Protein AF-A0A2J8REV8-F1 (afdb_monomer)

Foldseek 3Di:
DFLVVVQPDCVAQVVVVRGGHDSVVVVVVQVVCVVVQQKDQPDPVSGDIDGHPDHLQVVLVQLVVLCVVVVVVPPDDDPCCSAPNPSCPVPPSHVPDPVSPVSSNVND

InterPro domains:
  IPR008570 ESCRT-II complex, Vps25 subunit [PF05871] (5-97)
  IPR008570 ESCRT-II complex, Vps25 subunit [PTHR13149] (5-108)
  IPR014041 ESCRT-II complex, Vps25 subunit, N-terminal winged helix [G3DSA:1.10.10.570] (1-51)
  IPR036388 Winged helix-like DNA-binding domain superfamily [G3DSA:1.10.10.10] (52-108)
  IPR036390 Winged helix DNA-binding domain superfamily [SSF46785] (6-59)
  IPR036390 Winged helix DNA-binding domain superfamily [SSF46785] (54-108)

Nearest PDB structures (foldseek):
  3cuq-assembly1_C  TM=9.444E-01  e=9.728E-15  Homo sapiens
  2zme-assembly1_C  TM=9.789E-01  e=2.436E-06  Homo sapiens
  7pb9-assembly1_A  TM=6.330E-01  e=1.443E-02  Candidatus Odinarchaeum yellowstonii
  6kta-assembly1_A  TM=3.983E-01  e=1.787E+00  Halalkalibacterium halodurans C-125

Structure (mmCIF, N/CA/C/O backbone):
data_AF-A0A2J8REV8-F1
#
_entry.id   AF-A0A2J8REV8-F1
#
loop_
_atom_site.group_PDB
_atom_site.id
_atom_site.type_symbol
_atom_site.label_atom_id
_atom_site.label_alt_id
_atom_site.label_comp_id
_atom_site.label_asym_id
_atom_site.label_entity_id
_atom_site.label_seq_id
_atom_site.pdbx_PDB_ins_code
_atom_site.Cartn_x
_atom_site.Cartn_y
_atom_site.Cartn_z
_atom_site.occupancy
_atom_site.B_iso_or_equiv
_atom_site.auth_seq_id
_atom_site.auth_comp_id
_atom_site.auth_asym_id
_atom_site.auth_atom_id
_atom_site.pdbx_PDB_model_num
ATOM 1 N N . MET A 1 1 ? -2.648 7.420 9.336 1.00 88.50 1 MET A N 1
ATOM 2 C CA . MET A 1 1 ? -3.835 7.581 10.206 1.00 88.50 1 MET A CA 1
ATOM 3 C C . MET A 1 1 ? -3.555 6.886 11.525 1.00 88.50 1 MET A C 1
ATOM 5 O O . MET A 1 1 ? -2.893 5.850 11.514 1.00 88.50 1 MET A O 1
ATOM 9 N N . THR A 1 2 ? -4.011 7.443 12.642 1.00 93.06 2 THR A N 1
ATOM 10 C CA . THR A 1 2 ? -3.896 6.803 13.961 1.00 93.06 2 THR A CA 1
ATOM 11 C C . THR A 1 2 ? -5.177 6.067 14.346 1.00 93.06 2 THR A C 1
ATOM 13 O O . THR A 1 2 ? -6.259 6.354 13.833 1.00 93.06 2 THR A O 1
ATOM 16 N N . VAL A 1 3 ? -5.080 5.114 15.277 1.00 92.06 3 VAL A N 1
ATOM 17 C CA . VAL A 1 3 ? -6.257 4.400 15.809 1.00 92.06 3 VAL A CA 1
ATOM 18 C C . VAL A 1 3 ? -7.234 5.365 16.490 1.00 92.06 3 VAL A C 1
ATOM 20 O O . VAL A 1 3 ? -8.444 5.202 16.352 1.00 92.06 3 VAL A O 1
ATOM 23 N N . MET A 1 4 ? -6.724 6.400 17.163 1.00 91.94 4 MET A N 1
ATOM 24 C CA . MET A 1 4 ? -7.551 7.422 17.813 1.00 91.94 4 MET A CA 1
ATOM 25 C C . MET A 1 4 ? -8.297 8.284 16.788 1.00 91.94 4 MET A C 1
ATOM 27 O O . MET A 1 4 ? -9.503 8.474 16.912 1.00 91.94 4 MET A O 1
ATOM 31 N N . GLU A 1 5 ? -7.612 8.735 15.732 1.00 92.81 5 GLU A N 1
ATOM 32 C CA . GLU A 1 5 ? -8.250 9.452 14.617 1.00 92.81 5 GLU A CA 1
ATOM 33 C C . GLU A 1 5 ? -9.322 8.595 13.937 1.00 92.81 5 GLU A C 1
ATOM 35 O O . GLU A 1 5 ? -10.425 9.069 13.665 1.00 92.81 5 GLU A O 1
ATOM 40 N N . ALA A 1 6 ? -9.026 7.313 13.703 1.00 92.50 6 ALA A N 1
ATOM 41 C CA . ALA A 1 6 ? -9.989 6.384 13.132 1.00 92.50 6 ALA A CA 1
ATOM 42 C C . ALA A 1 6 ? -11.227 6.252 14.029 1.00 92.50 6 ALA A C 1
ATOM 44 O O . ALA A 1 6 ? -12.347 6.264 13.521 1.00 92.50 6 ALA A O 1
ATOM 45 N N . GLN A 1 7 ? -11.055 6.195 15.351 1.00 94.06 7 GLN A N 1
ATOM 46 C CA . GLN A 1 7 ? -12.166 6.079 16.292 1.00 94.06 7 GLN A CA 1
ATOM 47 C C . GLN A 1 7 ? -13.157 7.247 16.199 1.00 94.06 7 GLN A C 1
ATOM 49 O O . GLN A 1 7 ? -14.353 7.033 16.381 1.00 94.06 7 GLN A O 1
ATOM 54 N N . GLU A 1 8 ? -12.687 8.463 15.913 1.00 93.31 8 GLU A N 1
ATOM 55 C CA . GLU A 1 8 ? -13.555 9.633 15.716 1.00 93.31 8 GLU A CA 1
ATOM 56 C C . GLU A 1 8 ? -14.157 9.719 14.312 1.00 93.31 8 GLU A C 1
ATOM 58 O O . GLU A 1 8 ? -15.094 10.487 14.084 1.00 93.31 8 GLU A O 1
ATOM 63 N N . SER A 1 9 ? -13.651 8.931 13.363 1.00 93.69 9 SER A N 1
ATOM 64 C CA . SER A 1 9 ? -14.134 8.957 11.987 1.00 93.69 9 SER A CA 1
ATOM 65 C C . SER A 1 9 ? -15.583 8.451 11.877 1.00 93.69 9 SER A C 1
ATOM 67 O O . SER A 1 9 ? -15.992 7.564 12.633 1.00 93.69 9 SER A O 1
ATOM 69 N N . PRO A 1 10 ? -16.352 8.910 10.871 1.00 94.31 10 PRO A N 1
ATOM 70 C CA . PRO A 1 10 ? -17.709 8.417 10.618 1.00 94.31 10 PRO A CA 1
ATOM 71 C C . PRO A 1 10 ? -17.812 6.901 10.385 1.00 94.31 10 PRO A C 1
ATOM 73 O O . PRO A 1 10 ? -18.900 6.341 10.502 1.00 94.31 10 PRO A O 1
ATOM 76 N N . LEU A 1 11 ? -16.697 6.233 10.054 1.00 93.25 11 LEU A N 1
ATOM 77 C CA . LEU A 1 11 ? -16.638 4.779 9.878 1.00 93.25 11 LEU A CA 1
ATOM 78 C C . LEU A 1 11 ? -16.841 4.031 11.201 1.00 93.25 11 LEU A C 1
ATOM 80 O O . LEU A 1 11 ? -17.453 2.965 11.213 1.00 93.25 11 LEU A O 1
ATOM 84 N N . PHE A 1 12 ? -16.346 4.591 12.308 1.00 94.94 12 PHE A N 1
ATOM 85 C CA . PHE A 1 12 ? -16.378 3.959 13.629 1.00 94.94 12 PHE A CA 1
ATOM 86 C C . PHE A 1 12 ? -17.175 4.757 14.673 1.00 94.94 12 PHE A C 1
ATOM 88 O O . PHE A 1 12 ? -17.487 4.219 15.736 1.00 94.94 12 PHE A O 1
ATOM 95 N N . ASN A 1 13 ? -17.568 5.995 14.365 1.00 95.75 13 ASN A N 1
ATOM 96 C CA . ASN A 1 13 ? -18.407 6.848 15.200 1.00 95.75 13 ASN A CA 1
ATOM 97 C C . ASN A 1 13 ? -19.660 7.306 14.442 1.00 95.75 13 ASN A C 1
ATOM 99 O O . ASN A 1 13 ? -19.626 8.198 13.593 1.00 95.75 13 ASN A O 1
ATOM 103 N N . ASN A 1 14 ? -20.800 6.717 14.790 1.00 95.56 14 ASN A N 1
ATOM 104 C CA . ASN A 1 14 ? -22.096 7.112 14.269 1.00 95.56 14 ASN A CA 1
ATOM 105 C C . ASN A 1 14 ? -22.803 8.051 15.256 1.00 95.56 14 ASN A C 1
ATOM 107 O O . ASN A 1 14 ? -23.535 7.615 16.149 1.00 95.56 14 ASN A O 1
ATOM 111 N N . VAL A 1 15 ? -22.634 9.357 15.037 1.00 93.69 15 VAL A N 1
ATOM 112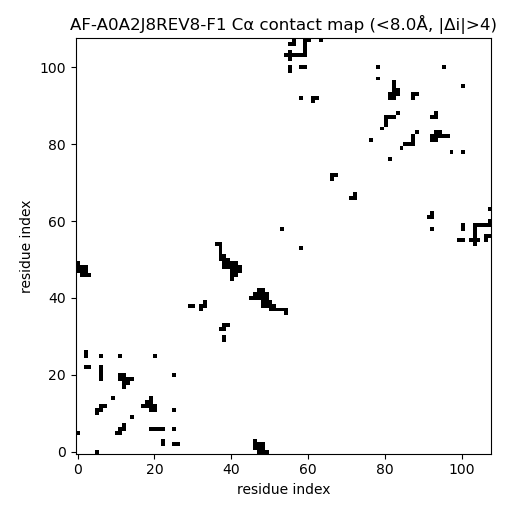 C CA . VAL A 1 15 ? -23.231 10.419 15.867 1.00 93.69 15 VAL A CA 1
ATOM 113 C 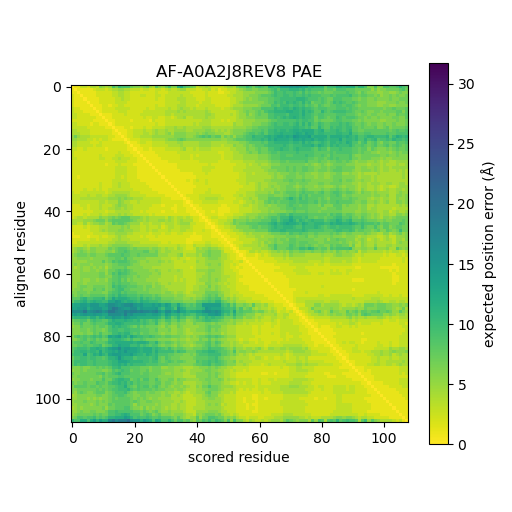C . VAL A 1 15 ? -24.765 10.388 15.833 1.00 93.69 15 VAL A C 1
ATOM 115 O O . VAL A 1 15 ? -25.402 10.628 16.856 1.00 93.69 15 VAL A O 1
ATOM 118 N N . LYS A 1 16 ? -25.376 10.030 14.692 1.00 95.50 16 LYS A N 1
ATOM 119 C CA . LYS A 1 16 ? -26.845 9.966 14.544 1.00 95.50 16 LYS A CA 1
ATOM 120 C C . LYS A 1 16 ? -27.469 8.889 15.431 1.00 95.50 1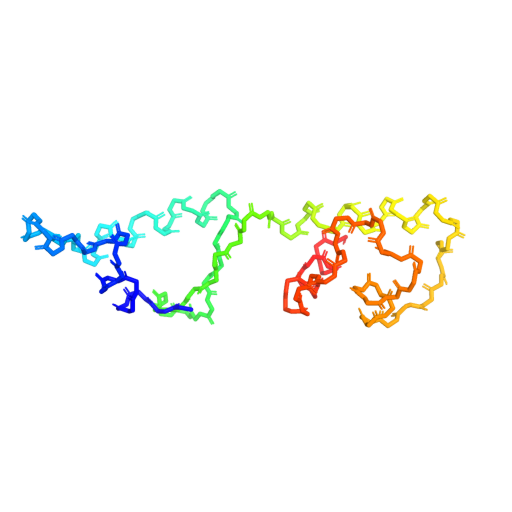6 LYS A C 1
ATOM 122 O O . LYS A 1 16 ? -28.568 9.078 15.937 1.00 95.50 16 LYS A O 1
ATOM 127 N N . LEU A 1 17 ? -26.768 7.769 15.605 1.00 94.50 17 LEU A N 1
ATOM 128 C CA . LEU A 1 17 ? -27.194 6.662 16.464 1.00 94.50 17 LEU A CA 1
ATOM 129 C C . LEU A 1 17 ? -26.602 6.740 17.876 1.00 94.50 17 LEU A C 1
ATOM 131 O O . LEU A 1 17 ? -26.871 5.849 18.677 1.00 94.50 17 LEU A O 1
ATOM 135 N N . GLN A 1 18 ? -25.783 7.759 18.165 1.00 92.88 18 GLN A N 1
ATOM 136 C CA . GLN A 1 18 ? -25.015 7.891 19.407 1.00 92.88 18 GLN A CA 1
ATOM 137 C C . GLN A 1 18 ? -24.241 6.610 19.755 1.00 92.88 18 GLN A C 1
ATOM 139 O O . GLN A 1 18 ? -24.204 6.166 20.903 1.00 92.88 18 GLN A O 1
ATOM 144 N N . ARG A 1 19 ? -23.640 5.979 18.740 1.00 94.94 19 ARG A N 1
ATOM 145 C CA . ARG A 1 19 ? -22.866 4.745 18.897 1.00 94.94 19 ARG A CA 1
ATOM 146 C C . ARG A 1 19 ? -21.478 4.908 18.318 1.00 94.94 19 ARG A C 1
ATOM 148 O O . ARG A 1 19 ? -21.321 5.336 17.179 1.00 94.94 19 ARG A O 1
ATOM 155 N N . LYS A 1 20 ? -20.490 4.479 19.093 1.00 94.69 20 LYS A N 1
ATOM 156 C CA . LYS A 1 20 ? -19.079 4.508 18.734 1.00 94.69 20 LYS A CA 1
ATOM 157 C C . LYS A 1 20 ? -18.457 3.152 19.026 1.00 94.69 20 LYS A C 1
ATOM 159 O O . LYS A 1 20 ? -18.748 2.550 20.059 1.00 94.69 20 LYS A O 1
ATOM 164 N N . LEU A 1 21 ? -17.637 2.665 18.103 1.00 95.25 21 LEU A N 1
ATOM 165 C CA . LEU A 1 21 ? -16.943 1.399 18.265 1.00 95.25 21 LEU A CA 1
ATOM 166 C C . LEU A 1 21 ? -15.777 1.573 19.265 1.00 95.25 21 LEU A C 1
ATOM 168 O O . LEU A 1 21 ? -15.006 2.535 19.142 1.00 95.25 21 LEU A O 1
ATOM 172 N N . PRO A 1 22 ? -15.627 0.682 20.263 1.00 94.81 22 PRO A N 1
ATOM 173 C CA . PRO A 1 22 ? -14.487 0.714 21.176 1.00 94.81 22 PRO A CA 1
ATOM 174 C C . PRO A 1 22 ? -13.157 0.517 20.440 1.00 94.81 22 PRO A C 1
ATOM 176 O O . PRO A 1 22 ? -13.102 -0.167 19.413 1.00 94.81 22 PRO A O 1
ATOM 179 N N . VAL A 1 23 ? -12.080 1.086 20.986 1.00 93.06 23 VAL A N 1
ATOM 180 C CA . VAL A 1 23 ? -10.733 1.024 20.389 1.00 93.06 23 VAL A CA 1
ATOM 181 C C . VAL A 1 23 ? -10.277 -0.422 20.207 1.00 93.06 23 VAL A C 1
ATOM 183 O O . VAL A 1 23 ? -9.728 -0.771 19.166 1.00 93.06 23 VAL A O 1
ATOM 186 N N . GLU A 1 24 ? -10.566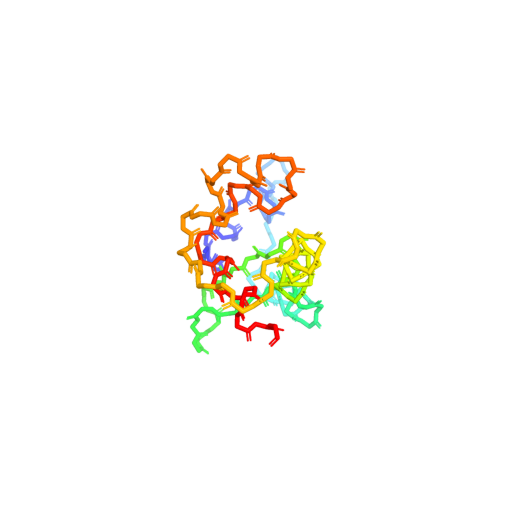 -1.284 21.177 1.00 93.25 24 GLU A N 1
ATOM 187 C CA . GLU A 1 24 ? -10.195 -2.700 21.169 1.00 93.25 24 GLU A CA 1
ATOM 188 C C . GLU A 1 24 ? -10.841 -3.428 19.984 1.00 93.25 24 GLU A C 1
ATOM 190 O O . GLU A 1 24 ? -10.207 -4.236 19.312 1.00 93.25 24 GLU A O 1
ATOM 195 N N . SER A 1 25 ? -12.097 -3.094 19.675 1.00 94.94 25 SER A N 1
ATOM 196 C CA . SER A 1 25 ? -12.814 -3.667 18.532 1.00 94.94 25 SER A CA 1
ATOM 197 C C . SER A 1 25 ? -12.270 -3.153 17.198 1.00 94.94 25 SER A C 1
ATOM 199 O O . SER A 1 25 ? -12.149 -3.926 16.250 1.00 94.94 25 SER A O 1
ATOM 201 N N . ILE A 1 26 ? -11.885 -1.874 17.121 1.00 94.50 26 ILE A N 1
ATOM 202 C CA . ILE A 1 26 ? -11.210 -1.321 15.937 1.00 94.50 26 ILE A CA 1
ATOM 203 C C . ILE A 1 26 ? -9.877 -2.035 15.712 1.00 94.50 26 ILE A C 1
ATOM 205 O O . ILE A 1 26 ? -9.587 -2.437 14.589 1.00 94.50 26 ILE A O 1
ATOM 209 N N . GLN A 1 27 ? -9.088 -2.259 16.765 1.00 93.69 27 GLN A N 1
ATOM 210 C CA . GLN A 1 27 ? -7.817 -2.977 16.656 1.00 93.69 27 GLN A CA 1
ATOM 211 C C . GLN A 1 27 ? -7.990 -4.396 16.104 1.00 93.69 27 GLN A C 1
ATOM 213 O O . GLN A 1 27 ? -7.175 -4.821 15.289 1.00 93.69 27 GLN A O 1
ATOM 218 N N . ILE A 1 28 ? -9.063 -5.102 16.478 1.00 95.12 28 ILE A N 1
ATOM 219 C CA . ILE A 1 28 ? -9.385 -6.416 15.899 1.00 95.12 28 ILE A CA 1
ATOM 220 C C . ILE A 1 28 ? -9.614 -6.291 14.387 1.00 95.12 28 ILE A C 1
ATOM 222 O O . ILE A 1 28 ? -9.025 -7.046 13.617 1.00 95.12 28 ILE A O 1
ATOM 226 N N . VAL A 1 29 ? -10.413 -5.314 13.944 1.00 94.88 29 VAL A N 1
ATOM 227 C CA . VAL A 1 29 ? -10.666 -5.078 12.510 1.00 94.88 29 VAL A CA 1
ATOM 228 C C . VAL A 1 29 ? -9.370 -4.758 11.759 1.00 94.88 29 VAL A C 1
ATOM 230 O O . VAL A 1 29 ? -9.122 -5.323 10.693 1.00 94.88 29 VAL A O 1
ATOM 233 N N . LEU A 1 30 ? -8.525 -3.885 12.312 1.00 94.50 30 LEU A N 1
ATOM 234 C CA . LEU A 1 30 ? -7.248 -3.506 11.700 1.00 94.50 30 LEU A CA 1
ATOM 235 C C . LEU A 1 30 ? -6.272 -4.690 11.628 1.00 94.50 30 LEU A C 1
ATOM 237 O O . LEU A 1 30 ? -5.578 -4.856 10.626 1.00 94.50 30 LEU A O 1
ATOM 241 N N . GLU A 1 31 ? -6.238 -5.548 12.647 1.00 94.19 31 GLU A N 1
ATOM 242 C CA . GLU A 1 31 ? -5.403 -6.750 12.635 1.00 94.19 31 GLU A CA 1
ATOM 243 C C . GLU A 1 31 ? -5.889 -7.768 11.590 1.00 94.19 31 GLU A C 1
ATOM 245 O O . GLU A 1 31 ? -5.068 -8.379 10.906 1.00 94.19 31 GLU A O 1
ATOM 250 N N . GLU A 1 32 ? -7.202 -7.905 11.388 1.00 95.06 32 GLU A N 1
ATOM 251 C CA . GLU A 1 32 ? -7.745 -8.717 10.292 1.00 95.06 32 GLU A CA 1
ATOM 252 C C . GLU A 1 32 ? -7.402 -8.134 8.911 1.00 95.06 32 GLU A C 1
ATOM 254 O O . GLU A 1 32 ? -7.044 -8.885 8.000 1.00 95.06 32 GLU A O 1
ATOM 259 N N . LEU A 1 33 ? -7.432 -6.806 8.743 1.00 93.25 33 LEU A N 1
ATOM 260 C CA . LEU A 1 33 ? -6.963 -6.159 7.509 1.00 93.25 33 LEU A CA 1
ATOM 261 C C . LEU A 1 33 ? -5.471 -6.405 7.268 1.00 93.25 33 LEU A C 1
ATOM 263 O O . LEU A 1 33 ? -5.076 -6.694 6.136 1.00 93.25 33 LEU A O 1
ATOM 267 N N . ARG A 1 34 ? -4.652 -6.365 8.325 1.00 93.00 34 ARG A N 1
ATOM 268 C CA . ARG A 1 34 ? -3.217 -6.661 8.243 1.00 93.00 34 ARG A CA 1
ATOM 269 C C . ARG A 1 34 ? -2.969 -8.097 7.794 1.00 93.00 34 ARG A C 1
ATOM 271 O O . ARG A 1 34 ? -2.145 -8.325 6.916 1.00 93.00 34 ARG A O 1
ATOM 278 N N . LYS A 1 35 ? -3.695 -9.072 8.354 1.00 92.31 35 LYS A N 1
ATOM 279 C CA . LYS A 1 35 ? -3.593 -10.489 7.947 1.00 92.31 35 LYS A CA 1
ATOM 280 C C . LYS A 1 35 ? -3.938 -10.701 6.473 1.00 92.31 35 LYS A C 1
ATOM 282 O O . LYS A 1 35 ? -3.373 -11.589 5.846 1.00 92.31 35 LYS A O 1
ATOM 287 N N . LYS A 1 36 ? -4.845 -9.889 5.927 1.00 89.94 36 LYS A N 1
ATOM 288 C CA . LYS A 1 36 ? -5.206 -9.906 4.502 1.00 89.94 36 LYS A CA 1
ATOM 289 C C . LYS A 1 36 ? -4.207 -9.166 3.602 1.00 89.94 36 LYS A C 1
ATOM 291 O O . LYS A 1 36 ? -4.318 -9.286 2.388 1.00 89.94 36 LYS A O 1
ATOM 296 N N . GLY A 1 37 ? -3.245 -8.438 4.174 1.00 86.88 37 GLY A N 1
ATOM 297 C CA . GLY A 1 37 ? -2.253 -7.645 3.438 1.00 86.88 37 GLY A CA 1
ATOM 298 C C . GLY A 1 37 ? -2.714 -6.230 3.071 1.00 86.88 37 GLY A C 1
ATOM 299 O O . GLY A 1 37 ? -1.997 -5.518 2.383 1.00 86.88 37 GLY A O 1
ATOM 300 N N . ASN A 1 38 ? -3.882 -5.794 3.548 1.00 90.12 38 ASN A N 1
ATOM 301 C CA . ASN A 1 38 ? -4.466 -4.491 3.195 1.00 90.12 38 ASN A CA 1
ATOM 302 C C . ASN A 1 38 ? -4.133 -3.395 4.220 1.00 90.12 38 ASN A C 1
ATOM 304 O O . ASN A 1 38 ? -4.651 -2.281 4.138 1.00 90.12 38 ASN A O 1
ATOM 308 N N . LEU A 1 39 ? -3.317 -3.718 5.225 1.00 93.31 39 LEU A N 1
ATOM 309 C CA . LEU A 1 39 ? -2.893 -2.781 6.254 1.00 93.31 39 LEU A CA 1
ATOM 310 C C . LEU A 1 39 ? -1.447 -3.035 6.664 1.00 93.31 39 LEU A C 1
ATOM 312 O O . LEU A 1 39 ? -1.052 -4.176 6.903 1.00 93.31 39 LEU A O 1
ATOM 316 N N . GLU A 1 40 ? -0.704 -1.947 6.832 1.00 91.06 40 GLU A N 1
ATOM 317 C CA . GLU A 1 40 ? 0.648 -1.934 7.383 1.00 91.06 40 GLU A CA 1
ATOM 318 C C . GLU A 1 40 ? 0.690 -1.058 8.640 1.00 91.06 40 GLU A C 1
ATOM 320 O O . GLU A 1 40 ? 0.180 0.066 8.652 1.00 91.06 40 GLU A O 1
ATOM 325 N N . TRP A 1 41 ? 1.295 -1.575 9.712 1.00 93.44 41 TRP A N 1
ATOM 326 C CA . TRP A 1 41 ? 1.574 -0.788 10.912 1.00 93.44 41 TRP A CA 1
ATOM 327 C C . TRP A 1 41 ? 2.830 0.052 10.687 1.00 93.44 41 TRP A C 1
ATOM 329 O O . TRP A 1 41 ? 3.878 -0.485 10.340 1.00 93.44 41 TRP A O 1
ATOM 339 N N . LEU A 1 42 ? 2.726 1.358 10.924 1.00 90.44 42 LEU A N 1
ATOM 340 C CA . LEU A 1 42 ? 3.826 2.310 10.732 1.00 90.44 42 LEU A CA 1
ATOM 341 C C . LEU A 1 42 ? 4.709 2.445 11.980 1.00 90.44 42 LEU A C 1
ATOM 343 O O . LEU A 1 42 ? 5.780 3.043 11.929 1.00 90.44 42 LEU A O 1
ATOM 347 N N . ASP A 1 43 ? 4.262 1.896 13.110 1.00 91.81 43 ASP A N 1
ATOM 348 C CA . ASP A 1 43 ? 4.981 1.908 14.375 1.00 91.81 43 ASP A CA 1
ATOM 349 C C . ASP A 1 43 ? 4.873 0.558 15.106 1.00 91.81 43 ASP A C 1
ATOM 351 O O . ASP A 1 43 ? 3.985 -0.263 14.864 1.00 91.81 43 ASP A O 1
ATOM 355 N N . LYS A 1 44 ? 5.813 0.312 16.028 1.00 88.81 44 LYS A N 1
ATOM 356 C CA . LYS A 1 44 ? 5.823 -0.911 16.853 1.00 88.81 44 LYS A CA 1
ATOM 357 C C . LYS A 1 44 ? 4.701 -0.923 17.893 1.00 88.81 44 LYS A C 1
ATOM 359 O O . LYS A 1 44 ? 4.321 -1.993 18.360 1.00 88.81 44 LYS A O 1
ATOM 364 N N . SER A 1 45 ? 4.196 0.254 18.262 1.00 91.19 45 SER A N 1
ATOM 365 C CA . SER A 1 45 ? 3.104 0.436 19.221 1.00 91.19 45 SER A CA 1
ATOM 366 C C . SER A 1 45 ? 1.723 0.139 18.635 1.00 91.19 45 SER A C 1
ATOM 368 O O . SER A 1 45 ? 0.752 0.145 19.388 1.00 91.19 45 SER A O 1
ATOM 370 N N . LYS A 1 46 ? 1.619 -0.136 17.327 1.00 89.94 46 LYS A N 1
ATOM 371 C CA . LYS A 1 46 ? 0.354 -0.312 16.601 1.00 89.94 46 LYS A CA 1
ATOM 372 C C . LYS A 1 46 ? -0.627 0.849 16.827 1.00 89.94 46 LYS A C 1
ATOM 374 O O . LYS A 1 46 ? -1.834 0.659 16.965 1.00 89.94 46 LYS A O 1
ATOM 379 N N . SER A 1 47 ? -0.098 2.067 16.895 1.00 91.44 47 SER A N 1
ATOM 380 C CA . SER A 1 47 ? -0.866 3.307 17.043 1.00 91.44 47 SER A CA 1
ATOM 381 C C . SER A 1 47 ? -1.183 3.966 15.706 1.00 91.44 47 SER A C 1
ATOM 383 O O . SER A 1 47 ? -2.230 4.603 15.586 1.00 91.44 47 SER A O 1
ATOM 385 N N . SER A 1 48 ? -0.320 3.782 14.708 1.00 93.31 48 SER A N 1
ATOM 386 C CA . SER A 1 48 ? -0.423 4.398 13.384 1.00 93.31 48 SER A CA 1
ATOM 387 C C . SER A 1 48 ? -0.346 3.348 12.291 1.00 93.31 48 SER A C 1
ATOM 389 O O . SER A 1 48 ? 0.460 2.419 12.352 1.00 93.31 48 SER A O 1
ATOM 391 N N . PHE A 1 49 ? -1.171 3.510 11.265 1.00 93.19 49 PHE A N 1
ATOM 392 C CA . PHE A 1 49 ? -1.281 2.548 10.178 1.00 93.19 49 PHE A CA 1
ATOM 393 C C . PHE A 1 49 ? -1.551 3.217 8.830 1.00 93.19 49 PHE A C 1
ATOM 395 O O . PHE A 1 49 ? -2.016 4.365 8.745 1.00 93.19 49 PHE A O 1
ATOM 402 N N . LEU A 1 50 ? -1.264 2.447 7.784 1.00 90.75 50 LEU A N 1
ATOM 403 C CA . LEU A 1 50 ? -1.565 2.725 6.387 1.00 90.75 50 LEU A CA 1
ATOM 404 C C . LEU A 1 50 ? -2.552 1.667 5.885 1.00 90.75 50 LEU A C 1
ATOM 406 O O . LEU A 1 50 ? -2.285 0.473 6.009 1.00 90.75 50 LEU A O 1
ATOM 410 N N . ILE A 1 51 ? -3.690 2.103 5.339 1.00 90.31 51 ILE A N 1
ATOM 411 C CA . ILE A 1 51 ? -4.637 1.222 4.642 1.00 90.31 51 ILE A CA 1
ATOM 412 C C . ILE A 1 51 ? -4.315 1.272 3.154 1.00 90.31 51 ILE A C 1
ATOM 414 O O . ILE A 1 51 ? -4.185 2.355 2.588 1.00 90.31 51 ILE A O 1
ATOM 418 N N . MET A 1 52 ? -4.241 0.102 2.532 1.00 87.88 52 MET A N 1
ATOM 419 C CA . MET A 1 52 ? -3.984 -0.061 1.108 1.00 87.88 52 MET A CA 1
ATOM 420 C C . MET A 1 52 ? -5.207 -0.712 0.465 1.00 87.88 52 MET A C 1
ATOM 422 O O . MET A 1 52 ? -5.682 -1.754 0.918 1.00 87.88 52 MET A O 1
ATOM 426 N N . TRP A 1 53 ? -5.745 -0.079 -0.577 1.00 83.62 53 TRP A N 1
ATOM 427 C CA . TRP A 1 53 ? -6.908 -0.596 -1.306 1.00 83.62 53 TRP A CA 1
ATOM 428 C C . TRP A 1 53 ? -6.543 -1.758 -2.237 1.00 83.62 53 TRP A C 1
ATOM 430 O O . TRP A 1 53 ? -7.366 -2.634 -2.493 1.00 83.62 53 TRP A O 1
ATOM 440 N N . ARG A 1 54 ? -5.290 -1.774 -2.693 1.00 86.69 54 ARG A N 1
ATOM 441 C CA . ARG A 1 54 ? -4.652 -2.841 -3.456 1.00 86.69 54 ARG A CA 1
ATOM 442 C C . ARG A 1 54 ? -3.281 -3.104 -2.861 1.00 86.69 54 ARG A C 1
ATOM 444 O O . ARG A 1 54 ? -2.629 -2.172 -2.387 1.00 86.69 54 ARG A O 1
ATOM 451 N N . ARG A 1 55 ? -2.868 -4.368 -2.849 1.00 88.25 55 ARG A N 1
ATOM 452 C CA . ARG A 1 55 ? -1.627 -4.767 -2.187 1.00 88.25 55 ARG A CA 1
ATOM 453 C C . ARG A 1 55 ? -0.404 -4.283 -2.976 1.00 88.25 55 ARG A C 1
ATOM 455 O O . ARG A 1 55 ? -0.461 -4.283 -4.210 1.00 88.25 55 ARG A O 1
ATOM 462 N N . PRO A 1 56 ? 0.703 -3.913 -2.310 1.00 90.00 56 PRO A N 1
ATOM 463 C CA . PRO A 1 56 ? 1.932 -3.512 -2.991 1.00 90.00 56 PRO A CA 1
ATOM 464 C C . PRO A 1 56 ? 2.429 -4.547 -4.008 1.00 90.00 56 PRO A C 1
ATOM 466 O O . PRO A 1 56 ? 2.835 -4.176 -5.103 1.00 90.00 56 PRO A O 1
ATOM 469 N N . GLU A 1 57 ? 2.308 -5.843 -3.713 1.00 90.88 57 GLU A N 1
ATOM 470 C CA . GLU A 1 57 ? 2.712 -6.927 -4.621 1.00 90.88 57 GLU A CA 1
ATOM 471 C C . GLU A 1 57 ? 1.911 -6.903 -5.934 1.00 90.88 57 GLU A C 1
ATOM 473 O O . GLU A 1 57 ? 2.425 -7.197 -7.014 1.00 90.88 57 GLU A O 1
ATOM 478 N N . GLU A 1 58 ? 0.626 -6.551 -5.857 1.00 91.81 58 GLU A N 1
ATOM 479 C CA . GLU A 1 58 ? -0.249 -6.473 -7.029 1.00 91.81 58 GLU A CA 1
ATOM 480 C C . GLU A 1 58 ? 0.081 -5.257 -7.891 1.00 91.81 58 GLU A C 1
ATOM 482 O O . GLU A 1 58 ? -0.033 -5.335 -9.115 1.00 91.81 58 GLU A O 1
ATOM 487 N N . TRP A 1 59 ? 0.509 -4.163 -7.260 1.00 93.56 59 TRP A N 1
ATOM 488 C CA . TRP A 1 59 ? 1.032 -2.994 -7.955 1.00 93.56 59 TRP A CA 1
ATOM 489 C C . TRP A 1 59 ? 2.365 -3.266 -8.625 1.00 93.56 59 TRP A C 1
ATOM 491 O O . TRP A 1 59 ? 2.512 -2.967 -9.807 1.00 93.56 59 TRP A O 1
ATOM 501 N N . GLY A 1 60 ? 3.301 -3.891 -7.906 1.00 93.56 60 GLY A N 1
ATOM 502 C CA . GLY A 1 60 ? 4.588 -4.292 -8.458 1.00 93.56 60 GLY A CA 1
ATOM 503 C C . GLY A 1 60 ? 4.370 -5.126 -9.714 1.00 93.56 60 GLY A C 1
ATOM 504 O O . GLY A 1 60 ? 4.871 -4.789 -10.785 1.00 93.56 60 GLY A O 1
ATOM 505 N N . LYS A 1 61 ? 3.504 -6.142 -9.635 1.00 94.19 61 LYS A N 1
ATOM 506 C CA . LYS A 1 61 ? 3.171 -6.981 -10.789 1.00 94.19 61 LYS A CA 1
ATOM 507 C C . LYS A 1 61 ? 2.672 -6.183 -11.999 1.00 94.19 61 LYS A C 1
ATOM 509 O O . LYS A 1 61 ? 3.100 -6.495 -13.106 1.00 94.19 61 LYS A O 1
ATOM 514 N N . LEU A 1 62 ? 1.799 -5.188 -11.814 1.00 94.38 62 LEU A N 1
ATOM 515 C CA . LEU A 1 62 ? 1.350 -4.335 -12.921 1.00 94.38 62 LEU A CA 1
ATO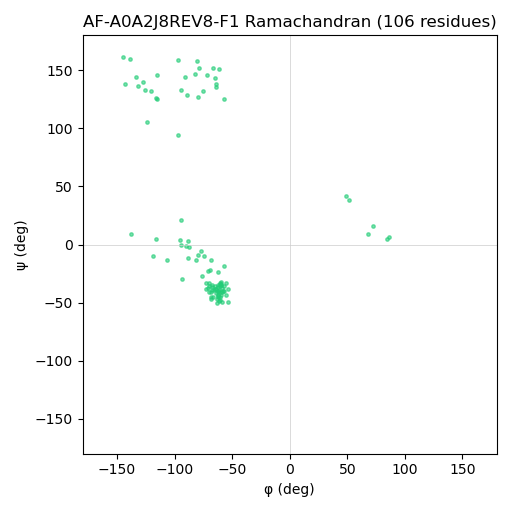M 516 C C . LEU A 1 62 ? 2.501 -3.536 -13.532 1.00 94.38 62 LEU A C 1
ATOM 518 O O . LEU A 1 62 ? 2.658 -3.537 -14.751 1.00 94.38 62 LEU A O 1
ATOM 522 N N . ILE A 1 63 ? 3.326 -2.913 -12.688 1.00 93.88 63 ILE A N 1
ATOM 523 C CA . ILE A 1 63 ? 4.482 -2.129 -13.131 1.00 93.88 63 ILE A CA 1
ATOM 524 C C . ILE A 1 63 ? 5.429 -3.021 -13.940 1.00 93.88 63 ILE A C 1
ATOM 526 O O . ILE A 1 63 ? 5.784 -2.694 -15.068 1.00 93.88 63 ILE A O 1
ATOM 530 N N . TYR A 1 64 ? 5.780 -4.200 -13.424 1.00 93.75 64 TYR A N 1
ATOM 531 C CA . TYR A 1 64 ? 6.667 -5.135 -14.119 1.00 93.75 64 TYR A CA 1
ATOM 532 C C . TYR A 1 64 ? 6.074 -5.663 -15.432 1.00 93.75 64 TYR A C 1
ATOM 534 O O . TYR A 1 64 ? 6.789 -5.821 -16.425 1.00 93.75 64 TYR A O 1
ATOM 542 N N . GLN A 1 65 ? 4.764 -5.926 -15.461 1.00 94.12 65 GLN A N 1
ATOM 543 C CA . GLN A 1 65 ? 4.063 -6.318 -16.684 1.00 94.12 65 GLN A CA 1
ATOM 544 C C . GLN A 1 65 ? 4.117 -5.217 -17.742 1.00 94.12 65 GLN A C 1
ATOM 546 O O . GLN A 1 65 ? 4.354 -5.531 -18.910 1.00 94.12 65 GLN A O 1
ATOM 551 N N . TRP A 1 66 ? 3.950 -3.953 -17.346 1.00 94.25 66 TRP A N 1
ATOM 552 C CA . TRP A 1 66 ? 4.104 -2.817 -18.248 1.00 94.25 66 TRP A CA 1
ATOM 553 C C . TRP A 1 66 ? 5.540 -2.705 -18.774 1.00 94.25 66 TRP A C 1
ATOM 555 O O . TRP A 1 66 ? 5.709 -2.716 -19.991 1.00 94.25 66 TRP A O 1
ATOM 565 N N . VAL A 1 67 ? 6.564 -2.731 -17.906 1.00 93.75 67 VAL A N 1
ATOM 566 C CA . VAL A 1 67 ? 7.987 -2.673 -18.323 1.00 93.75 67 VAL A CA 1
ATOM 567 C C . VAL A 1 67 ? 8.325 -3.808 -19.301 1.00 93.75 67 VAL A C 1
ATOM 569 O O . VAL A 1 67 ? 9.025 -3.617 -20.299 1.00 93.75 67 VAL A O 1
ATOM 572 N N . SER A 1 68 ? 7.786 -5.004 -19.051 1.00 93.19 68 SER A N 1
ATOM 573 C CA . SER A 1 68 ? 7.982 -6.156 -19.933 1.00 93.19 68 SER A CA 1
ATOM 574 C C . SER A 1 68 ? 7.280 -5.994 -21.282 1.00 93.19 68 SER A C 1
ATOM 576 O O . SER A 1 68 ? 7.855 -6.345 -22.312 1.00 93.19 68 SER A O 1
ATOM 578 N N . ARG A 1 69 ? 6.053 -5.457 -21.293 1.00 93.94 69 ARG A N 1
ATOM 579 C CA . ARG A 1 69 ? 5.274 -5.172 -22.510 1.00 93.94 69 ARG A CA 1
ATOM 580 C C . ARG A 1 69 ? 5.901 -4.059 -23.347 1.00 93.94 69 ARG A C 1
ATOM 582 O O . ARG A 1 69 ? 5.889 -4.167 -24.570 1.00 93.94 69 ARG A O 1
ATOM 589 N N . SER A 1 70 ? 6.429 -3.015 -22.711 1.00 90.62 70 SER A N 1
ATOM 590 C CA . SER A 1 70 ? 7.076 -1.887 -23.390 1.00 90.62 70 SER A CA 1
ATOM 591 C C . SER A 1 70 ? 8.463 -2.245 -23.936 1.00 90.62 70 SER A C 1
ATOM 593 O O . SER A 1 70 ? 9.039 -1.484 -24.711 1.00 90.62 70 SER A O 1
ATOM 595 N N . GLY A 1 71 ? 9.004 -3.414 -23.570 1.00 90.38 71 GLY A N 1
ATOM 596 C CA . GLY A 1 71 ? 10.330 -3.859 -23.995 1.00 90.38 71 GLY A CA 1
ATOM 597 C C . GLY A 1 71 ? 11.468 -3.095 -23.316 1.00 90.38 71 GLY A C 1
ATOM 598 O O . GLY A 1 71 ? 12.605 -3.168 -23.774 1.00 90.38 71 GLY A O 1
ATOM 599 N N . GLN A 1 72 ? 11.182 -2.387 -22.221 1.00 88.00 72 GLN A N 1
ATOM 600 C CA . GLN A 1 72 ? 12.144 -1.560 -21.487 1.00 88.00 72 GLN A CA 1
ATOM 601 C C . GLN A 1 72 ? 12.788 -2.309 -20.306 1.00 88.00 72 GLN A C 1
ATOM 603 O O . GLN A 1 72 ? 13.334 -1.708 -19.380 1.00 88.00 72 GLN A O 1
ATOM 608 N N . ASN A 1 73 ? 12.757 -3.643 -20.341 1.00 84.50 73 ASN A N 1
ATOM 609 C CA . ASN A 1 73 ? 13.502 -4.479 -19.408 1.00 84.50 73 ASN A CA 1
ATOM 610 C C . ASN A 1 73 ? 15.004 -4.126 -19.488 1.00 84.50 73 ASN A C 1
ATOM 612 O O . ASN A 1 73 ? 15.594 -4.197 -20.565 1.00 84.50 73 ASN A O 1
ATOM 616 N N . ASN A 1 74 ? 15.616 -3.796 -18.342 1.00 87.44 74 ASN A N 1
ATOM 617 C CA . ASN A 1 74 ? 16.990 -3.277 -18.156 1.00 87.44 74 ASN A CA 1
ATOM 618 C C . ASN A 1 74 ? 17.190 -1.759 -18.322 1.00 87.44 74 ASN A C 1
ATOM 620 O O . ASN A 1 74 ? 18.325 -1.292 -18.211 1.00 87.44 74 ASN A O 1
ATOM 624 N N . SER A 1 75 ? 16.128 -0.983 -18.530 1.00 90.38 75 SER A N 1
ATOM 625 C CA . SER A 1 75 ? 16.200 0.477 -18.427 1.00 90.38 75 SER A CA 1
ATOM 626 C C . SER A 1 75 ? 16.093 0.934 -16.971 1.00 90.38 75 SER A C 1
ATOM 628 O O . SER A 1 75 ? 15.411 0.313 -16.154 1.00 90.38 75 SER A O 1
ATOM 630 N N . VAL A 1 76 ? 16.776 2.031 -16.639 1.00 92.00 76 VAL A N 1
ATOM 631 C CA . VAL A 1 76 ? 16.638 2.700 -15.339 1.00 92.00 76 VAL A CA 1
ATOM 632 C C . VAL A 1 76 ? 15.518 3.726 -15.449 1.00 92.00 76 VAL A C 1
ATOM 634 O O . VAL A 1 76 ? 15.554 4.553 -16.354 1.00 92.00 76 VAL A O 1
ATOM 637 N N . PHE A 1 77 ? 14.571 3.679 -14.513 1.00 91.12 77 PHE A N 1
ATOM 638 C CA . PHE A 1 77 ? 13.487 4.650 -14.390 1.00 91.12 77 PHE A CA 1
ATOM 639 C C . PHE A 1 77 ? 13.610 5.427 -13.088 1.00 91.12 77 PHE A C 1
ATOM 641 O O . PHE A 1 77 ? 13.995 4.889 -12.045 1.00 91.12 77 PHE A O 1
ATOM 648 N N . THR A 1 78 ? 13.226 6.690 -13.140 1.00 93.50 78 THR A N 1
ATOM 649 C CA . THR A 1 78 ? 12.894 7.478 -11.959 1.00 93.50 78 THR A CA 1
ATOM 650 C C . THR A 1 78 ? 11.473 7.157 -11.490 1.00 93.50 78 THR A C 1
ATOM 652 O O . THR A 1 78 ? 10.625 6.708 -12.260 1.00 93.50 78 THR A O 1
ATOM 655 N N . LEU A 1 79 ? 11.178 7.425 -10.214 1.00 93.44 79 LEU A N 1
ATOM 656 C CA . LEU A 1 79 ? 9.820 7.261 -9.679 1.00 93.44 79 LEU A CA 1
ATOM 657 C C . LEU A 1 79 ? 8.806 8.158 -10.406 1.00 93.44 79 LEU A C 1
ATOM 659 O O . LEU A 1 79 ? 7.659 7.763 -10.583 1.00 93.44 79 LEU A O 1
ATOM 663 N N . TYR A 1 80 ? 9.244 9.341 -10.848 1.00 92.56 80 TYR A N 1
ATOM 664 C CA . TYR A 1 80 ? 8.403 10.291 -11.570 1.00 92.56 80 TYR A CA 1
ATOM 665 C C . TYR A 1 80 ? 7.985 9.762 -12.942 1.00 92.56 80 TYR A C 1
ATOM 667 O O . TYR A 1 80 ? 6.808 9.825 -13.273 1.00 92.56 80 TYR A O 1
ATOM 675 N N . GLU A 1 81 ? 8.913 9.191 -13.714 1.00 93.12 81 GLU A N 1
ATOM 676 C CA . GLU A 1 81 ? 8.600 8.615 -15.031 1.00 93.12 81 GLU A CA 1
ATOM 677 C C . GLU A 1 81 ? 7.573 7.481 -14.932 1.00 93.12 81 GLU A C 1
ATOM 679 O O . GLU A 1 81 ? 6.718 7.353 -15.801 1.00 93.12 81 GLU A O 1
ATOM 684 N N . LEU A 1 82 ? 7.605 6.695 -13.850 1.00 92.75 82 LEU A N 1
ATOM 685 C CA . LEU A 1 82 ? 6.649 5.606 -13.650 1.00 92.75 82 LEU A CA 1
ATOM 686 C C . LEU A 1 82 ? 5.230 6.109 -13.359 1.00 92.75 82 LEU A C 1
ATOM 688 O O . LEU A 1 82 ? 4.270 5.535 -13.865 1.00 92.75 82 LEU A O 1
ATOM 692 N N . THR A 1 83 ? 5.066 7.158 -12.553 1.00 94.31 83 THR A N 1
ATOM 693 C CA . THR A 1 83 ? 3.730 7.583 -12.088 1.00 94.31 83 THR A CA 1
ATOM 694 C C . THR A 1 83 ? 3.203 8.848 -12.745 1.00 94.31 83 THR A C 1
ATOM 696 O O . THR A 1 83 ? 2.025 9.136 -12.594 1.00 94.31 83 THR A O 1
ATOM 699 N N . ASN A 1 84 ? 4.033 9.615 -13.445 1.00 93.00 84 ASN A N 1
ATOM 700 C CA . ASN A 1 84 ? 3.656 10.896 -14.051 1.00 93.00 84 ASN A CA 1
ATOM 701 C C . ASN A 1 84 ? 4.222 11.063 -15.475 1.00 93.00 84 ASN A C 1
ATOM 703 O O . ASN A 1 84 ? 4.179 12.164 -16.018 1.00 93.00 84 ASN A O 1
ATOM 707 N N . GLY A 1 85 ? 4.800 10.011 -16.062 1.00 91.31 85 GLY A N 1
ATOM 708 C CA . GLY A 1 85 ? 5.300 10.039 -17.434 1.00 91.31 85 GLY A CA 1
ATOM 709 C C . GLY A 1 85 ? 4.178 9.894 -18.463 1.00 91.31 85 GLY A C 1
ATOM 710 O O . GLY A 1 85 ? 3.171 9.240 -18.199 1.00 91.31 85 GLY A O 1
ATOM 711 N N . GLU A 1 86 ? 4.391 10.453 -19.656 1.00 91.38 86 GLU A N 1
ATOM 712 C CA 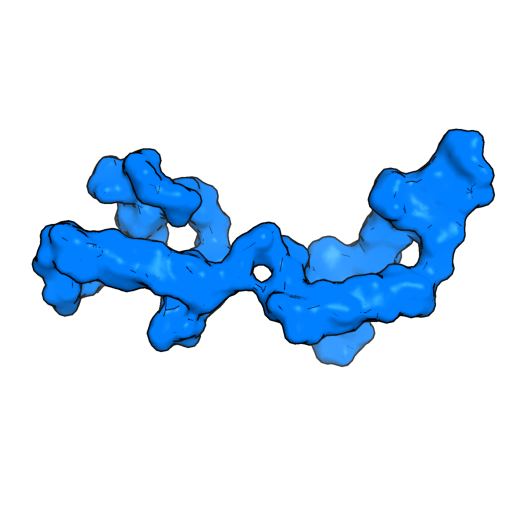. GLU A 1 86 ? 3.459 10.327 -20.791 1.00 91.38 86 GLU A CA 1
ATOM 713 C C . GLU A 1 86 ? 3.258 8.850 -21.193 1.00 91.38 86 GLU A C 1
ATOM 715 O O . GLU A 1 86 ? 2.154 8.428 -21.524 1.00 91.38 86 GLU A O 1
ATOM 720 N N . ASP A 1 87 ? 4.306 8.024 -21.070 1.00 90.12 87 ASP A N 1
ATOM 721 C CA . ASP A 1 87 ? 4.272 6.594 -21.417 1.00 90.12 87 ASP A CA 1
ATOM 722 C C . ASP A 1 87 ? 3.387 5.741 -20.484 1.00 90.12 87 ASP A C 1
ATOM 724 O O . ASP A 1 87 ? 3.116 4.572 -20.788 1.00 90.12 87 ASP A O 1
ATOM 728 N N . THR A 1 88 ? 2.971 6.280 -19.331 1.00 92.50 88 THR A N 1
ATOM 729 C CA . THR A 1 88 ? 2.186 5.552 -18.324 1.00 92.50 88 THR A CA 1
ATOM 730 C C . THR A 1 88 ? 0.789 6.120 -18.114 1.00 92.50 88 THR A C 1
ATOM 732 O O . THR A 1 88 ? 0.086 5.602 -17.257 1.00 92.50 88 THR A O 1
ATOM 735 N N . GLU A 1 89 ? 0.348 7.127 -18.879 1.00 93.19 89 GLU A N 1
ATOM 736 C CA . GLU A 1 89 ? -0.965 7.784 -18.700 1.00 93.19 89 GLU A CA 1
ATOM 737 C C . GLU A 1 89 ? -2.158 6.811 -18.727 1.00 93.19 89 GLU A C 1
ATOM 739 O O . GLU A 1 89 ? -3.132 7.002 -17.998 1.00 93.19 89 GLU A O 1
ATOM 744 N N . ASP A 1 90 ? -2.063 5.741 -19.520 1.00 93.12 90 ASP A N 1
ATOM 745 C CA . ASP A 1 90 ? -3.105 4.715 -19.649 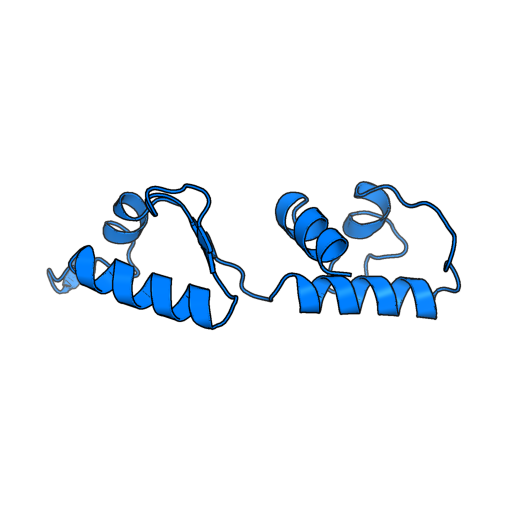1.00 93.12 90 ASP A CA 1
ATOM 746 C C . ASP A 1 90 ? -2.990 3.576 -18.612 1.00 93.12 90 ASP A C 1
ATOM 748 O O . ASP A 1 90 ? -3.820 2.659 -18.589 1.00 93.12 90 ASP A O 1
ATOM 752 N N . GLU A 1 91 ? -1.968 3.588 -17.752 1.00 93.62 91 GLU A N 1
ATOM 753 C CA . GLU A 1 91 ? -1.732 2.532 -16.767 1.00 93.62 91 GLU A CA 1
ATOM 754 C C . GLU A 1 91 ? -2.416 2.818 -15.425 1.00 93.62 91 GLU A C 1
ATOM 756 O O . GLU A 1 91 ? -2.439 3.937 -14.921 1.00 93.62 91 GLU A O 1
ATOM 761 N N . GLU A 1 92 ? -2.909 1.7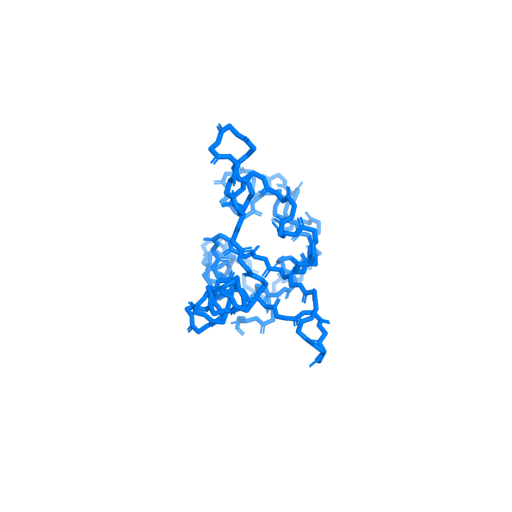69 -14.759 1.00 92.56 92 GLU A N 1
ATOM 762 C CA . GLU A 1 92 ? -3.608 1.907 -13.469 1.00 92.56 92 GLU A CA 1
ATOM 763 C C . GLU A 1 92 ? -2.733 2.494 -12.348 1.00 92.56 92 GLU A C 1
ATOM 765 O O . GLU A 1 92 ? -3.258 3.005 -11.359 1.00 92.56 92 GLU A O 1
ATOM 770 N N . PHE A 1 93 ? -1.408 2.360 -12.458 1.00 92.62 93 PHE A N 1
ATOM 771 C CA . PHE A 1 93 ? -0.454 2.890 -11.481 1.00 92.62 93 PHE A CA 1
ATOM 772 C C . PHE A 1 93 ? -0.042 4.340 -11.780 1.00 92.62 93 PHE A C 1
ATOM 774 O O . PHE A 1 93 ? 0.787 4.897 -11.058 1.00 92.62 93 PHE A O 1
ATOM 781 N N . HIS A 1 94 ? -0.607 4.971 -12.811 1.00 94.25 94 HIS A N 1
ATOM 782 C CA . HIS A 1 94 ? -0.422 6.396 -13.043 1.00 94.25 94 HIS A CA 1
ATOM 783 C C . HIS A 1 94 ? -1.027 7.214 -11.896 1.00 94.25 94 HIS A C 1
ATOM 785 O O . HIS A 1 94 ? -2.098 6.906 -11.370 1.00 94.25 94 HIS A O 1
ATOM 791 N N . GLY A 1 95 ? -0.316 8.250 -11.461 1.00 92.88 95 GLY A N 1
ATOM 792 C CA . GLY A 1 95 ? -0.671 9.074 -10.307 1.00 92.88 95 GLY A CA 1
ATOM 793 C C . GLY A 1 95 ? -0.569 8.358 -8.956 1.00 92.88 95 GLY A C 1
ATOM 794 O O . GLY A 1 95 ? -1.012 8.906 -7.945 1.00 92.88 95 GLY A O 1
ATOM 795 N N . LEU A 1 96 ? -0.009 7.145 -8.911 1.00 92.38 96 LEU A N 1
ATOM 796 C CA . LEU A 1 96 ? 0.159 6.404 -7.667 1.00 92.38 96 LEU A CA 1
ATOM 797 C C . LEU A 1 96 ? 1.120 7.143 -6.728 1.00 92.38 96 LEU A C 1
ATOM 799 O O . LEU A 1 96 ? 2.169 7.640 -7.143 1.00 92.38 96 LEU A O 1
ATOM 803 N N . ASP A 1 97 ? 0.749 7.235 -5.451 1.00 90.69 97 ASP A N 1
ATOM 804 C CA . ASP A 1 97 ? 1.541 7.970 -4.474 1.00 90.69 97 ASP A CA 1
ATOM 805 C C . ASP A 1 97 ? 2.915 7.316 -4.266 1.00 90.69 97 ASP A C 1
ATOM 807 O O . ASP A 1 97 ? 3.058 6.092 -4.260 1.00 90.69 97 ASP A O 1
ATOM 811 N N . GLU A 1 98 ? 3.939 8.142 -4.063 1.00 90.19 98 GLU A N 1
ATOM 812 C CA . GLU A 1 98 ? 5.329 7.685 -3.987 1.00 90.19 98 GLU A CA 1
ATOM 813 C C . GLU A 1 98 ? 5.554 6.630 -2.889 1.00 90.19 98 GLU A C 1
ATOM 815 O O . GLU A 1 98 ? 6.321 5.682 -3.069 1.00 90.19 98 GLU A O 1
ATOM 820 N N . ALA A 1 99 ? 4.854 6.747 -1.758 1.00 87.75 99 ALA A N 1
ATOM 821 C CA . ALA A 1 99 ? 5.011 5.827 -0.638 1.00 87.75 99 ALA A CA 1
ATOM 822 C C . ALA A 1 99 ? 4.445 4.432 -0.948 1.00 87.75 99 ALA A C 1
ATOM 824 O O . ALA A 1 99 ? 5.018 3.430 -0.504 1.00 87.75 99 ALA A O 1
ATOM 825 N N . THR A 1 100 ? 3.344 4.350 -1.696 1.00 89.62 100 THR A N 1
ATOM 826 C CA . THR A 1 100 ? 2.806 3.087 -2.217 1.00 89.62 100 THR A CA 1
ATOM 827 C C . THR A 1 100 ? 3.677 2.553 -3.353 1.00 89.62 100 THR A C 1
ATOM 829 O O . THR A 1 100 ? 3.932 1.349 -3.392 1.00 89.62 100 THR A O 1
ATOM 832 N N . LEU A 1 101 ? 4.205 3.422 -4.225 1.00 92.69 101 LEU A N 1
ATOM 833 C CA . LEU A 1 101 ? 5.070 3.026 -5.344 1.00 92.69 101 LEU A CA 1
ATOM 834 C C . LEU A 1 101 ? 6.340 2.346 -4.837 1.00 92.69 101 LEU A C 1
ATOM 836 O O . LEU A 1 101 ? 6.689 1.259 -5.288 1.00 92.69 101 LEU A O 1
ATOM 840 N N . LEU A 1 102 ? 7.010 2.954 -3.860 1.00 92.50 102 LEU A N 1
ATOM 841 C CA . LEU A 1 102 ? 8.222 2.396 -3.267 1.00 92.50 102 LEU A CA 1
ATOM 842 C C . LEU A 1 102 ? 7.973 1.017 -2.651 1.00 92.50 102 LEU A C 1
ATOM 844 O O . LEU A 1 102 ? 8.782 0.112 -2.839 1.00 92.50 102 LEU A O 1
ATOM 848 N N . ARG A 1 103 ? 6.840 0.831 -1.964 1.00 90.56 103 ARG A N 1
ATOM 849 C CA . ARG A 1 103 ? 6.446 -0.481 -1.428 1.00 90.56 103 ARG A CA 1
ATOM 850 C C . ARG A 1 103 ? 6.192 -1.492 -2.537 1.00 90.56 103 ARG A C 1
ATOM 852 O O . ARG A 1 103 ? 6.611 -2.637 -2.419 1.00 90.56 103 ARG A O 1
ATOM 859 N N . ALA A 1 104 ? 5.524 -1.069 -3.607 1.00 92.62 104 ALA A N 1
ATOM 860 C CA . ALA A 1 104 ? 5.236 -1.919 -4.752 1.00 92.62 104 ALA A CA 1
ATOM 861 C C . ALA A 1 104 ? 6.519 -2.400 -5.441 1.00 92.62 104 ALA A C 1
ATOM 863 O O . ALA A 1 104 ? 6.647 -3.582 -5.741 1.00 92.62 104 ALA A O 1
ATOM 864 N N . LEU A 1 105 ? 7.489 -1.501 -5.626 1.00 92.88 105 LEU A N 1
ATOM 865 C CA . LEU A 1 105 ? 8.791 -1.815 -6.215 1.00 92.88 105 LEU A CA 1
ATOM 866 C C . LEU A 1 105 ? 9.668 -2.677 -5.295 1.00 92.88 105 LEU A C 1
ATOM 868 O O . LEU A 1 105 ? 10.425 -3.504 -5.785 1.00 92.88 105 LEU A O 1
ATOM 872 N N . GLN A 1 106 ? 9.570 -2.515 -3.973 1.00 91.81 106 GLN A N 1
ATOM 873 C CA . GLN A 1 106 ? 10.257 -3.384 -3.005 1.00 91.81 106 GLN A CA 1
ATOM 874 C C . GLN A 1 106 ? 9.684 -4.806 -2.954 1.00 91.81 106 GLN A C 1
ATOM 876 O O . GLN A 1 106 ? 10.366 -5.717 -2.490 1.00 91.81 106 GLN A O 1
ATOM 881 N N . ALA A 1 107 ? 8.436 -4.981 -3.391 1.00 87.88 107 ALA A N 1
ATOM 882 C CA . ALA A 1 107 ? 7.734 -6.258 -3.409 1.00 87.88 107 ALA A CA 1
ATOM 883 C C . ALA A 1 107 ? 7.915 -7.053 -4.721 1.00 87.88 107 ALA A C 1
ATOM 885 O O . ALA A 1 107 ? 7.347 -8.142 -4.840 1.00 87.88 107 ALA A O 1
ATOM 886 N N . LEU A 1 108 ? 8.650 -6.498 -5.695 1.00 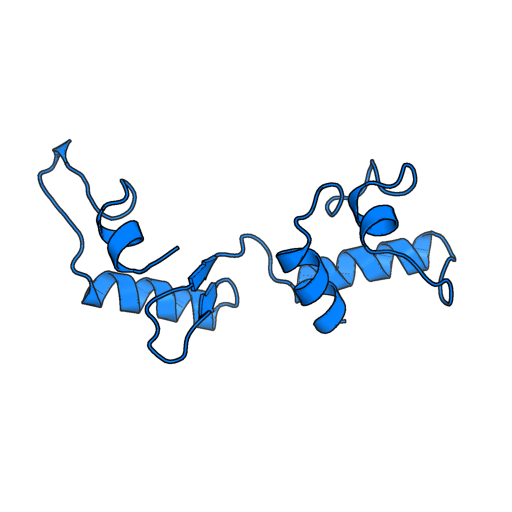83.38 108 LEU A N 1
ATOM 887 C CA . LEU A 1 108 ? 8.964 -7.119 -6.987 1.00 83.38 108 LEU A CA 1
ATOM 888 C C . LEU A 1 108 ? 9.983 -8.259 -6.899 1.00 83.38 108 LEU A C 1
ATOM 890 O O . LEU A 1 108 ? 10.920 -8.175 -6.074 1.00 83.38 108 LEU A O 1
#

Secondary structure (DSSP, 8-state):
-BHHHHHHSTTTEEGGGTEE--HHHHHHHHHHHHHTTSEEESSTTS-BEEE-SS-HHHHHHHHHHHHHHHT-TT----HHHHHH-GGGTTSTTTT--HHHHHHHHHT-

Sequence (108 aa):
MTVMEAQESPLFNNVKLQRKLPVESIQIVLEELRKKGNLEWLDKSKSSFLIMWRRPEEWGKLIYQWVSRSGQNNSVFTLYELTNGEDTEDEEFHGLDEATLLRALQAL

Solvent-accessible surface area (backbone atoms only — not comparable to full-atom values): 6258 Å² total; per-residue (Å²): 95,37,59,69,58,48,41,70,31,74,90,33,25,37,73,93,75,73,44,65,57,54,70,71,60,50,51,53,54,51,52,54,35,33,76,72,54,32,33,46,69,77,44,95,83,67,48,33,41,47,80,41,97,64,41,38,53,62,50,18,50,51,53,54,50,47,37,57,72,72,65,48,71,92,62,90,79,55,75,58,53,56,23,72,25,84,94,24,69,90,42,92,58,35,70,50,53,67,74,57,46,53,48,6,62,72,53,98

Radius of gyration: 17.83 Å; Cα contacts (8 Å, |Δi|>4): 119; chains: 1; bounding box: 44×21×45 Å

Organism: Pongo abelii (NCBI:txid9601)

pLDDT: mean 92.14, std 2.5, range [83.38, 95.75]

Mean predicted aligned error: 5.0 Å